Protein AF-A0A1V3RHL0-F1 (afdb_monomer_lite)

Structure (mmCIF, N/CA/C/O backbone):
data_AF-A0A1V3RHL0-F1
#
_entry.id   AF-A0A1V3RHL0-F1
#
loop_
_atom_site.group_PDB
_atom_site.id
_atom_site.type_symbol
_atom_site.label_atom_id
_atom_site.label_alt_id
_atom_site.label_comp_id
_atom_site.label_asym_id
_atom_site.label_entity_id
_atom_site.label_seq_id
_atom_site.pdbx_PDB_ins_code
_atom_site.Cartn_x
_atom_site.Cartn_y
_atom_site.Cartn_z
_atom_site.occupancy
_atom_site.B_iso_or_equiv
_atom_site.auth_seq_id
_atom_site.auth_comp_id
_atom_site.auth_asym_id
_atom_site.auth_atom_id
_atom_site.pdbx_PDB_model_num
ATOM 1 N N . GLY A 1 1 ? 12.679 1.104 -30.228 1.00 43.97 1 GLY A N 1
ATOM 2 C CA . GLY A 1 1 ? 13.219 2.464 -30.385 1.00 43.97 1 GLY A CA 1
ATOM 3 C C . GLY A 1 1 ? 12.419 3.187 -31.441 1.00 43.97 1 GLY A C 1
ATOM 4 O O . GLY A 1 1 ? 12.144 2.594 -32.476 1.00 43.97 1 GLY A O 1
ATOM 5 N N . THR A 1 2 ? 11.996 4.417 -31.171 1.00 52.69 2 THR A N 1
ATOM 6 C CA . THR A 1 2 ? 11.325 5.285 -32.148 1.00 52.69 2 THR A CA 1
ATOM 7 C C . THR A 1 2 ? 12.354 6.247 -32.739 1.00 52.69 2 THR A C 1
ATOM 9 O O . THR A 1 2 ? 13.097 6.882 -31.994 1.00 52.69 2 THR A O 1
ATOM 12 N N . ARG A 1 3 ? 12.438 6.313 -34.072 1.00 56.88 3 ARG A N 1
ATOM 13 C CA . ARG A 1 3 ? 13.370 7.177 -34.813 1.00 56.88 3 ARG A CA 1
ATOM 14 C C . ARG A 1 3 ? 12.750 8.564 -34.972 1.00 56.88 3 ARG A C 1
ATOM 16 O O . ARG A 1 3 ? 11.664 8.667 -35.536 1.00 56.88 3 ARG A O 1
ATOM 23 N N . PHE A 1 4 ? 13.442 9.603 -34.511 1.00 63.69 4 PHE A N 1
ATOM 24 C CA . PHE A 1 4 ? 13.070 11.002 -34.738 1.00 63.69 4 PHE A CA 1
ATOM 25 C C . PHE A 1 4 ? 14.000 11.583 -35.813 1.00 63.69 4 PHE A C 1
ATOM 27 O O . PHE A 1 4 ? 15.169 11.828 -35.511 1.00 63.69 4 PHE A O 1
ATOM 34 N N . PRO A 1 5 ? 13.547 11.759 -37.068 1.00 58.31 5 PRO A N 1
ATOM 35 C CA . PRO A 1 5 ? 14.364 12.401 -38.089 1.00 58.31 5 PRO A CA 1
ATOM 36 C C . PRO A 1 5 ? 14.512 13.885 -37.740 1.00 58.31 5 PRO A C 1
ATOM 38 O O . PRO A 1 5 ? 13.511 14.565 -37.509 1.00 58.31 5 PRO A O 1
ATOM 41 N N . GLY A 1 6 ? 15.747 14.386 -37.688 1.00 56.44 6 GLY A N 1
ATOM 42 C CA . GLY A 1 6 ? 16.004 15.819 -37.562 1.00 56.44 6 GLY A CA 1
ATOM 43 C C . GLY A 1 6 ? 15.403 16.575 -38.749 1.00 56.44 6 GLY A C 1
ATOM 44 O O . GLY A 1 6 ? 15.508 16.120 -39.889 1.00 56.44 6 GLY A O 1
ATOM 45 N N . ALA A 1 7 ? 14.765 17.716 -38.479 1.00 58.91 7 ALA A N 1
ATOM 46 C CA . ALA A 1 7 ? 13.960 18.476 -39.441 1.00 58.91 7 ALA A CA 1
ATOM 47 C C . ALA A 1 7 ? 14.735 19.008 -40.669 1.00 58.91 7 ALA A C 1
ATOM 49 O O . ALA A 1 7 ? 14.110 19.448 -41.630 1.00 58.91 7 ALA A O 1
ATOM 50 N N . ASP A 1 8 ? 16.067 18.896 -40.685 1.00 58.34 8 ASP A N 1
ATOM 51 C CA . ASP A 1 8 ? 16.925 19.581 -41.660 1.00 58.34 8 ASP A CA 1
ATOM 52 C C . ASP A 1 8 ? 17.803 18.626 -42.494 1.00 58.34 8 ASP A C 1
ATOM 54 O O . ASP A 1 8 ? 18.717 19.067 -43.185 1.00 58.34 8 ASP A O 1
ATOM 58 N N . GLY A 1 9 ? 17.587 17.305 -42.418 1.00 55.62 9 GLY A N 1
ATOM 59 C CA . GLY A 1 9 ? 18.282 16.307 -43.256 1.00 55.62 9 GLY A CA 1
ATOM 60 C C . GLY A 1 9 ? 19.802 16.162 -43.041 1.00 55.62 9 GLY A C 1
ATOM 61 O O . GLY A 1 9 ? 20.418 15.300 -43.663 1.00 55.62 9 GLY A O 1
ATOM 62 N N . CYS A 1 10 ? 20.397 16.960 -42.148 1.00 57.34 10 CYS A N 1
ATOM 63 C CA . CYS A 1 10 ? 21.841 17.028 -41.882 1.00 57.34 10 CYS A CA 1
ATOM 64 C C . CYS A 1 10 ? 22.219 16.812 -40.403 1.00 57.34 10 CYS A C 1
ATOM 66 O O . CYS A 1 10 ? 23.375 17.009 -40.031 1.00 57.34 10 CYS A O 1
ATOM 68 N N . THR A 1 11 ? 21.282 16.415 -39.541 1.00 61.34 11 THR A N 1
ATOM 69 C CA . THR A 1 11 ? 21.567 16.061 -38.141 1.00 61.34 11 THR A CA 1
ATOM 70 C C . THR A 1 11 ? 21.535 14.548 -37.966 1.00 61.34 11 THR A C 1
ATOM 72 O O . THR A 1 11 ? 20.603 13.882 -38.411 1.00 61.34 11 THR A O 1
ATOM 75 N N . ALA A 1 12 ? 22.592 13.998 -37.359 1.00 63.97 12 ALA A N 1
ATOM 76 C CA . ALA A 1 12 ? 22.750 12.563 -37.147 1.00 63.97 12 ALA A CA 1
ATOM 77 C C . ALA A 1 12 ? 21.517 11.969 -36.449 1.00 63.97 12 ALA A C 1
ATOM 79 O O . ALA A 1 12 ? 21.066 12.506 -35.431 1.00 63.97 12 ALA A O 1
ATOM 80 N N . ASP A 1 13 ? 21.010 10.859 -36.999 1.00 69.12 13 ASP A N 1
ATOM 81 C CA . ASP A 1 13 ? 19.891 10.099 -36.445 1.00 69.12 13 ASP A CA 1
ATOM 82 C C . ASP A 1 13 ? 20.124 9.858 -34.945 1.00 69.12 13 ASP A C 1
ATOM 84 O O . ASP A 1 13 ? 21.080 9.194 -34.538 1.00 69.12 13 ASP A O 1
ATOM 88 N N . GLN A 1 14 ? 19.254 10.422 -34.108 1.00 70.25 14 GLN A N 1
ATOM 89 C CA . GLN A 1 14 ? 19.316 10.215 -32.667 1.00 70.25 14 GLN A CA 1
ATOM 90 C C . GLN A 1 14 ? 18.697 8.854 -32.347 1.00 70.25 14 GLN A C 1
ATOM 92 O O . GLN A 1 14 ? 17.501 8.632 -32.553 1.00 70.25 14 GLN A O 1
ATOM 97 N N . VAL A 1 15 ? 19.514 7.929 -31.845 1.00 74.00 15 VAL A N 1
ATOM 98 C CA . VAL A 1 15 ? 19.044 6.622 -31.376 1.00 74.00 15 VAL A CA 1
ATOM 99 C C . VAL A 1 15 ? 18.776 6.705 -29.877 1.00 74.00 15 VAL A C 1
ATOM 101 O O . VAL A 1 15 ? 19.702 6.748 -29.071 1.00 74.00 15 VAL A O 1
ATOM 104 N N . LEU A 1 16 ? 17.495 6.710 -29.501 1.00 77.00 16 LEU A N 1
ATOM 105 C CA . LEU A 1 16 ? 17.071 6.625 -28.105 1.00 77.00 16 LEU A CA 1
ATOM 106 C C . LEU A 1 16 ? 16.937 5.156 -27.684 1.00 77.00 16 LEU A C 1
ATOM 108 O O . LEU A 1 16 ? 15.987 4.464 -28.068 1.00 77.00 16 LEU A O 1
ATOM 112 N N . ASN A 1 17 ? 17.878 4.695 -26.862 1.00 75.69 17 ASN A N 1
ATOM 113 C CA . ASN A 1 17 ? 17.793 3.405 -26.186 1.00 75.69 17 ASN A CA 1
ATOM 114 C C . ASN A 1 17 ? 17.058 3.580 -24.855 1.00 75.69 17 ASN A C 1
ATOM 116 O O . ASN A 1 17 ? 17.639 4.021 -23.867 1.00 75.69 17 ASN A O 1
ATOM 120 N N 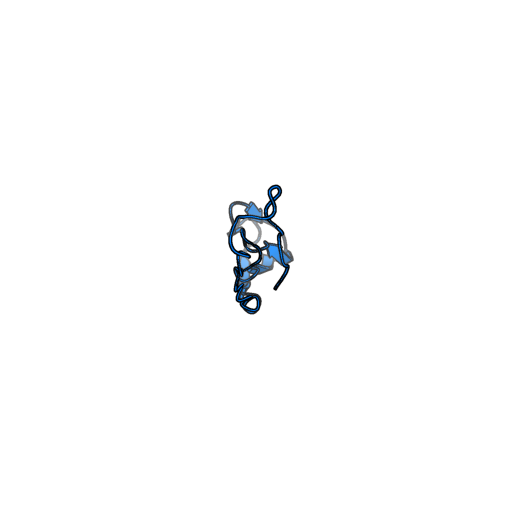. LEU A 1 18 ? 15.766 3.253 -24.849 1.00 76.88 18 LEU A N 1
ATOM 121 C CA . LEU A 1 18 ? 14.933 3.254 -23.650 1.00 76.88 18 LEU A CA 1
ATOM 122 C C . LEU A 1 18 ? 14.854 1.840 -23.069 1.00 76.88 18 LEU A C 1
ATOM 124 O O . LEU A 1 18 ? 14.401 0.918 -23.750 1.00 76.88 18 LEU A O 1
ATOM 128 N N . THR A 1 19 ? 15.233 1.691 -21.803 1.00 78.81 19 THR A N 1
ATOM 129 C CA . THR A 1 19 ? 15.026 0.460 -21.034 1.00 78.81 19 THR A CA 1
ATOM 130 C C . THR A 1 19 ? 13.821 0.654 -20.125 1.00 78.81 19 THR A C 1
ATOM 132 O O . THR A 1 19 ? 13.843 1.513 -19.247 1.00 78.81 19 THR A O 1
ATOM 135 N N . VAL A 1 20 ? 12.766 -0.134 -20.335 1.00 80.25 20 VAL A N 1
ATOM 136 C CA . VAL A 1 20 ? 11.582 -0.138 -19.467 1.00 80.25 20 VAL A CA 1
ATOM 137 C C . VAL A 1 20 ? 11.784 -1.191 -18.390 1.00 80.25 20 VAL A C 1
ATOM 139 O O . VAL A 1 20 ? 11.936 -2.374 -18.695 1.00 80.25 20 VAL A O 1
ATOM 142 N N . THR A 1 21 ? 11.788 -0.771 -17.130 1.00 82.50 21 THR A N 1
ATOM 143 C CA . THR A 1 21 ? 11.787 -1.694 -15.996 1.00 82.50 21 THR A CA 1
ATOM 144 C C . THR A 1 21 ? 10.352 -2.082 -15.647 1.00 82.50 21 THR A C 1
ATOM 146 O O . THR A 1 21 ? 9.490 -1.202 -15.593 1.00 82.50 21 THR A O 1
ATOM 149 N N . PRO A 1 22 ? 10.064 -3.372 -15.405 1.00 84.69 22 PRO A N 1
ATOM 150 C CA . PRO A 1 22 ? 8.742 -3.789 -14.964 1.00 84.69 22 PRO A CA 1
ATOM 151 C C . PRO A 1 22 ? 8.427 -3.194 -13.590 1.00 84.69 22 PRO A C 1
ATOM 153 O O . PRO A 1 22 ? 9.305 -3.076 -12.732 1.00 84.69 22 PRO A O 1
ATOM 156 N N . LYS A 1 23 ? 7.157 -2.836 -13.392 1.00 87.62 23 LYS A N 1
ATOM 157 C CA . LYS A 1 23 ? 6.668 -2.336 -12.110 1.00 87.62 23 LYS A CA 1
ATOM 158 C C . LYS A 1 23 ? 6.833 -3.422 -11.032 1.00 87.62 23 LYS A C 1
ATOM 160 O O . LYS A 1 23 ? 6.492 -4.578 -11.299 1.00 87.62 23 LYS A O 1
ATOM 165 N N . PRO A 1 24 ? 7.341 -3.087 -9.835 1.00 88.88 24 PRO A N 1
ATOM 166 C CA . PRO A 1 24 ? 7.425 -4.025 -8.725 1.00 88.88 24 PRO A CA 1
ATOM 167 C C . PRO A 1 24 ? 6.039 -4.499 -8.268 1.00 88.88 24 PRO A C 1
ATOM 169 O O . PRO A 1 24 ? 5.025 -3.862 -8.552 1.00 88.88 24 PRO A O 1
ATOM 172 N N . ALA A 1 25 ? 6.007 -5.611 -7.531 1.00 92.12 25 ALA A N 1
ATOM 173 C CA . ALA A 1 25 ? 4.777 -6.147 -6.955 1.00 92.12 25 ALA A CA 1
ATOM 174 C C . ALA A 1 25 ? 4.158 -5.200 -5.913 1.00 92.12 25 ALA A C 1
ATOM 176 O O . ALA A 1 25 ? 4.866 -4.433 -5.258 1.00 92.12 25 ALA A O 1
ATOM 177 N N . ASP A 1 26 ? 2.840 -5.307 -5.742 1.00 93.44 26 ASP A N 1
ATOM 178 C CA . ASP A 1 26 ? 2.076 -4.521 -4.774 1.00 93.44 26 ASP A CA 1
ATOM 179 C C . ASP A 1 26 ? 2.542 -4.789 -3.330 1.00 93.44 26 ASP A C 1
ATOM 181 O O . ASP A 1 26 ? 2.750 -5.935 -2.921 1.00 93.44 26 ASP A O 1
ATOM 185 N N . ILE A 1 27 ? 2.652 -3.728 -2.532 1.00 93.88 27 ILE A N 1
ATOM 186 C CA . ILE A 1 27 ? 2.988 -3.790 -1.109 1.00 93.88 27 ILE A CA 1
ATOM 187 C C . ILE A 1 27 ? 1.692 -3.810 -0.306 1.00 93.88 27 ILE A C 1
ATOM 189 O O . ILE A 1 27 ? 0.966 -2.820 -0.236 1.00 93.88 27 ILE A O 1
ATOM 193 N N . VAL A 1 28 ? 1.406 -4.949 0.323 1.00 94.88 28 VAL A N 1
ATOM 194 C CA . VAL A 1 28 ? 0.190 -5.145 1.119 1.00 94.88 28 VAL A CA 1
ATOM 195 C C . VAL A 1 28 ? 0.456 -4.832 2.590 1.00 94.88 28 VAL A C 1
ATOM 197 O O . VAL A 1 28 ? 1.262 -5.486 3.247 1.00 94.88 28 VAL A O 1
ATOM 200 N N . THR A 1 29 ? -0.271 -3.854 3.118 1.00 95.00 29 THR A N 1
ATOM 201 C CA . THR A 1 29 ? -0.311 -3.476 4.530 1.00 95.00 29 THR A CA 1
ATOM 202 C C . THR A 1 29 ? -1.579 -4.049 5.153 1.00 95.00 29 THR A C 1
ATOM 204 O O . THR A 1 29 ? -2.683 -3.671 4.767 1.00 95.00 29 THR A O 1
ATOM 207 N N . ASN A 1 30 ? -1.430 -4.950 6.122 1.00 95.69 30 ASN A N 1
ATOM 208 C CA . ASN A 1 30 ? -2.542 -5.456 6.925 1.00 95.69 30 ASN A CA 1
ATOM 209 C C . ASN A 1 30 ? -2.455 -4.829 8.315 1.00 95.69 30 ASN A C 1
ATOM 211 O O . ASN A 1 30 ? -1.421 -4.962 8.970 1.00 95.69 30 ASN A O 1
ATOM 215 N N . GLN A 1 31 ? -3.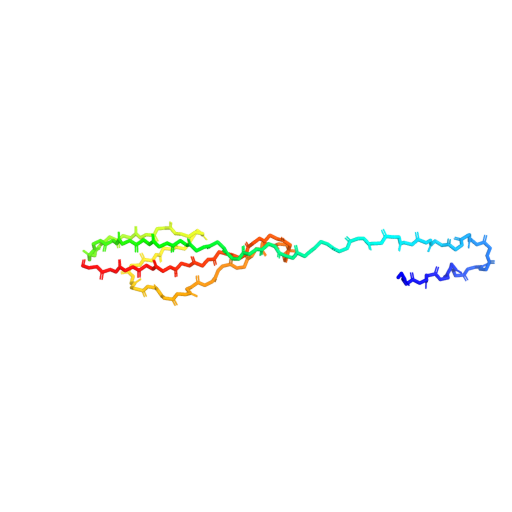513 -4.148 8.745 1.00 94.62 31 GLN A N 1
ATOM 216 C CA . GLN A 1 31 ? -3.573 -3.533 10.064 1.00 94.62 31 GLN A CA 1
ATOM 217 C C . GLN A 1 31 ? -4.917 -3.752 10.743 1.00 94.62 31 GLN A C 1
ATOM 219 O O . GLN A 1 31 ? -5.946 -3.878 10.080 1.00 94.62 31 GLN A O 1
ATOM 224 N N . THR A 1 32 ? -4.896 -3.746 12.072 1.00 95.81 32 THR A N 1
ATOM 225 C CA . THR A 1 32 ? -6.096 -3.833 12.900 1.00 95.81 32 THR A CA 1
ATOM 226 C C . THR A 1 32 ? -6.090 -2.707 13.922 1.00 95.81 32 T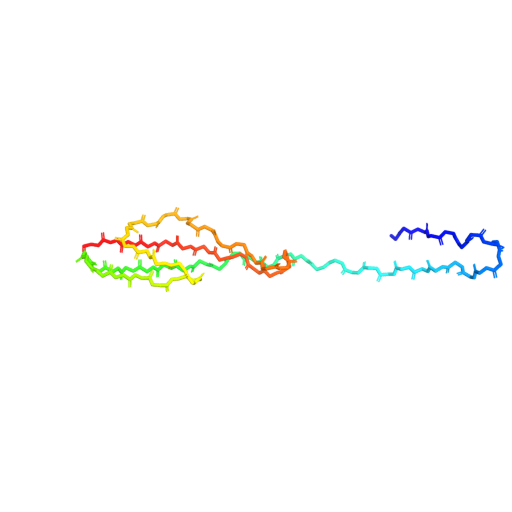HR A C 1
ATOM 228 O O . THR A 1 32 ? -5.083 -2.498 14.596 1.00 95.81 32 THR A O 1
ATOM 231 N N . ILE A 1 33 ? -7.205 -1.990 14.028 1.00 95.50 33 ILE A N 1
ATOM 232 C CA . ILE A 1 33 ? -7.412 -0.917 15.007 1.00 95.50 33 ILE A CA 1
ATOM 233 C C . ILE A 1 33 ? -8.684 -1.160 15.817 1.00 95.50 33 ILE A C 1
ATOM 235 O O . ILE A 1 33 ? -9.589 -1.869 15.369 1.00 95.50 33 ILE A O 1
ATOM 239 N N . CYS A 1 34 ? -8.767 -0.552 16.996 1.00 95.00 34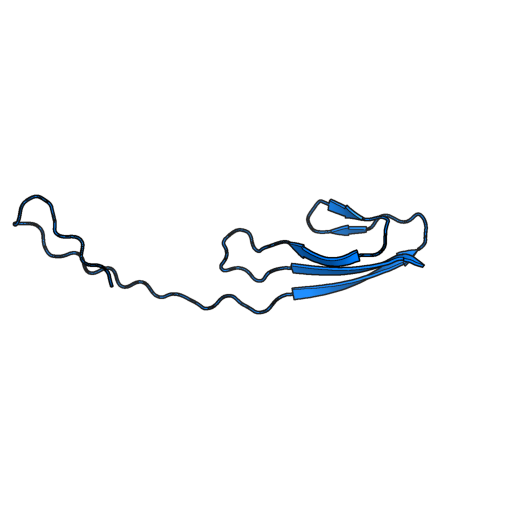 CYS A N 1
ATOM 240 C CA . CYS A 1 34 ? -9.969 -0.607 17.822 1.00 95.00 34 CYS A CA 1
ATOM 241 C C . CYS A 1 34 ? -11.037 0.377 17.323 1.00 95.00 34 CYS A C 1
ATOM 243 O O . CYS A 1 34 ? -10.734 1.433 16.762 1.00 95.00 34 CYS A O 1
ATOM 245 N N . SER A 1 35 ? -12.307 0.076 17.588 1.00 92.56 35 SER A N 1
ATOM 246 C CA . SER A 1 35 ? -13.410 1.006 17.353 1.00 92.56 35 SER A CA 1
ATOM 247 C C . SER A 1 35 ? -13.170 2.344 18.065 1.00 92.56 35 SER A C 1
ATOM 249 O O . SER A 1 35 ? -13.075 2.409 19.290 1.00 92.56 35 SER A O 1
ATOM 251 N N . GLY A 1 36 ? -13.121 3.426 17.286 1.00 90.75 36 GLY A N 1
ATOM 252 C CA . GLY A 1 36 ? -12.842 4.783 17.768 1.00 90.75 36 GLY A CA 1
ATOM 253 C C . GLY A 1 36 ? -11.395 5.239 17.564 1.00 90.75 36 GLY A C 1
ATOM 254 O O . GLY A 1 36 ? -11.109 6.422 17.743 1.00 90.75 36 GLY A O 1
ATOM 255 N N . GLU A 1 37 ? -10.495 4.351 17.141 1.00 95.38 37 GLU A N 1
ATOM 256 C CA . GLU A 1 37 ? -9.149 4.730 16.719 1.00 95.38 37 GLU A CA 1
ATOM 257 C C . GLU A 1 37 ? -9.131 5.246 15.275 1.00 95.38 37 GLU A C 1
ATOM 259 O O . GLU A 1 37 ? -10.049 5.037 14.481 1.00 95.38 37 GLU A O 1
ATOM 264 N N . THR A 1 38 ? -8.060 5.961 14.935 1.00 94.62 38 THR A N 1
ATOM 265 C CA . THR A 1 38 ? -7.820 6.471 13.583 1.00 94.62 38 THR A CA 1
ATOM 266 C C . THR A 1 38 ? -6.478 5.962 13.090 1.00 94.62 38 THR A C 1
ATOM 268 O O . THR A 1 38 ? -5.450 6.172 13.733 1.00 94.62 38 THR A O 1
ATOM 271 N N . TYR A 1 39 ? -6.483 5.315 11.930 1.00 95.12 39 TYR A N 1
ATOM 272 C CA . TYR A 1 39 ? -5.281 4.855 11.255 1.00 95.12 39 TYR A CA 1
ATOM 273 C C . TYR A 1 39 ? -4.915 5.801 10.111 1.00 95.12 39 TYR A C 1
ATOM 275 O O . TYR A 1 39 ? -5.598 5.852 9.088 1.00 95.12 39 TYR A O 1
ATOM 283 N N . ARG A 1 40 ? -3.813 6.537 10.275 1.00 94.56 40 ARG A N 1
ATOM 284 C CA . ARG A 1 40 ? -3.244 7.394 9.227 1.00 94.56 40 ARG A CA 1
ATOM 285 C C . ARG A 1 40 ? -2.404 6.543 8.276 1.00 94.56 40 ARG A C 1
ATOM 287 O O . ARG A 1 40 ? -1.355 6.035 8.668 1.00 94.56 40 ARG A O 1
ATOM 294 N N . TRP A 1 41 ? -2.809 6.449 7.014 1.00 94.06 41 TRP A N 1
ATOM 295 C CA . TRP A 1 41 ? -2.086 5.717 5.972 1.00 94.06 41 TRP A CA 1
ATOM 296 C C . TRP A 1 41 ? -2.008 6.522 4.676 1.00 94.06 41 TRP A C 1
ATOM 298 O O . TRP A 1 41 ? -3.015 7.044 4.206 1.00 94.06 41 TRP A O 1
ATOM 308 N N . ASN A 1 42 ? -0.801 6.667 4.112 1.00 90.25 42 ASN A N 1
ATOM 309 C CA . ASN A 1 42 ? -0.532 7.495 2.922 1.00 90.25 42 ASN A CA 1
ATOM 310 C C . ASN A 1 42 ? -1.160 8.904 2.981 1.00 90.25 42 ASN A C 1
ATOM 312 O O . ASN A 1 42 ? -1.682 9.422 1.998 1.00 90.25 42 ASN A O 1
ATOM 316 N N . GLY A 1 43 ? -1.142 9.526 4.164 1.00 91.00 43 GLY A N 1
ATOM 317 C CA . GLY A 1 43 ? -1.710 10.861 4.381 1.00 91.00 43 GLY A CA 1
ATOM 318 C C . GLY A 1 43 ? -3.238 10.911 4.503 1.00 91.00 43 GLY A C 1
ATOM 319 O O . GLY A 1 43 ? -3.768 11.987 4.757 1.00 91.00 43 GLY A O 1
ATOM 320 N N . THR A 1 44 ? -3.933 9.777 4.385 1.00 92.88 44 THR A N 1
ATOM 321 C CA . THR A 1 44 ? -5.386 9.662 4.578 1.00 92.88 44 THR A CA 1
ATOM 322 C C . THR A 1 44 ? -5.687 9.018 5.929 1.00 92.88 44 THR A C 1
ATOM 324 O O . THR A 1 44 ? -5.018 8.068 6.331 1.00 92.88 44 THR A O 1
ATOM 327 N N . ASP A 1 45 ? -6.678 9.547 6.641 1.00 95.06 45 ASP A N 1
ATOM 328 C CA . ASP A 1 45 ? -7.151 8.995 7.911 1.00 95.06 45 ASP A CA 1
ATOM 329 C C . ASP A 1 45 ? -8.287 7.996 7.677 1.00 95.06 45 ASP A C 1
ATOM 331 O O . ASP A 1 45 ? -9.295 8.320 7.048 1.00 95.06 45 ASP A O 1
ATOM 335 N N . TYR A 1 46 ? -8.128 6.784 8.206 1.00 94.50 46 TYR A N 1
ATOM 336 C CA . TYR A 1 46 ? -9.112 5.711 8.128 1.00 94.50 46 TYR A CA 1
ATOM 337 C C . TYR A 1 46 ? -9.621 5.350 9.520 1.00 94.50 46 TYR A C 1
ATOM 339 O O . TYR A 1 46 ? -8.848 5.044 10.424 1.00 94.50 46 TYR A O 1
ATOM 347 N N . THR A 1 47 ? -10.941 5.348 9.673 1.00 95.19 47 THR A N 1
ATOM 348 C CA . THR A 1 47 ? -11.645 4.960 10.909 1.00 95.19 47 THR A CA 1
ATOM 349 C C . THR A 1 47 ? -12.583 3.771 10.694 1.00 95.19 47 THR A C 1
ATOM 351 O O . THR A 1 47 ? -13.251 3.317 11.618 1.00 95.19 47 THR A O 1
ATOM 354 N N . THR A 1 48 ? -12.654 3.262 9.463 1.00 93.75 48 THR A N 1
ATOM 355 C CA . THR A 1 48 ? -13.549 2.181 9.044 1.00 93.75 48 THR A CA 1
ATOM 356 C C . THR A 1 48 ? -12.770 1.068 8.360 1.00 93.75 48 THR A C 1
ATOM 358 O O . THR A 1 48 ? -11.674 1.289 7.841 1.00 93.75 48 THR A O 1
ATOM 361 N N . ASN A 1 49 ? -13.364 -0.127 8.325 1.00 94.50 49 ASN A N 1
ATOM 362 C CA . ASN A 1 49 ? -12.790 -1.287 7.651 1.00 94.50 49 ASN A CA 1
ATOM 363 C C . ASN A 1 49 ? -12.429 -0.971 6.190 1.00 94.50 49 ASN A C 1
ATOM 365 O O . ASN A 1 49 ? -13.268 -0.482 5.435 1.00 94.50 49 ASN A O 1
ATOM 369 N N . GLN A 1 50 ? -11.196 -1.282 5.795 1.00 95.38 50 GLN A N 1
ATOM 370 C CA . GLN A 1 50 ? -10.698 -1.158 4.427 1.00 95.38 50 GLN A CA 1
ATOM 371 C C . GLN A 1 50 ? -10.335 -2.543 3.903 1.00 95.38 50 GLN A C 1
ATOM 373 O O . GLN A 1 50 ? -9.649 -3.303 4.581 1.00 95.38 50 GLN A O 1
ATOM 378 N N . THR A 1 51 ? -10.764 -2.866 2.686 1.00 93.88 51 THR A N 1
ATOM 379 C CA . THR A 1 51 ? -10.411 -4.130 2.028 1.00 93.88 51 THR A CA 1
ATOM 380 C C . THR A 1 51 ? -9.889 -3.829 0.632 1.00 93.88 51 THR A C 1
ATOM 382 O O . THR A 1 51 ? -10.629 -3.396 -0.246 1.00 93.88 51 THR A O 1
ATOM 385 N N . GLY A 1 52 ? -8.583 -4.011 0.437 1.00 92.56 52 GLY A N 1
ATOM 386 C CA . GLY A 1 52 ? -7.936 -3.783 -0.850 1.00 92.56 52 GLY A CA 1
ATOM 387 C C . GLY A 1 52 ? -7.842 -2.315 -1.276 1.00 92.56 52 GLY A C 1
ATOM 388 O O . GLY A 1 52 ? -7.766 -2.045 -2.475 1.00 92.56 52 GLY A O 1
ATOM 389 N N . THR A 1 53 ? -7.838 -1.364 -0.338 1.00 94.06 53 THR A N 1
ATOM 390 C CA . THR A 1 53 ? -7.709 0.064 -0.665 1.00 94.06 53 THR A CA 1
ATOM 391 C C . THR A 1 53 ? -6.338 0.326 -1.286 1.00 94.06 53 THR A C 1
ATOM 393 O O . THR A 1 53 ? -5.314 0.068 -0.661 1.00 94.06 53 THR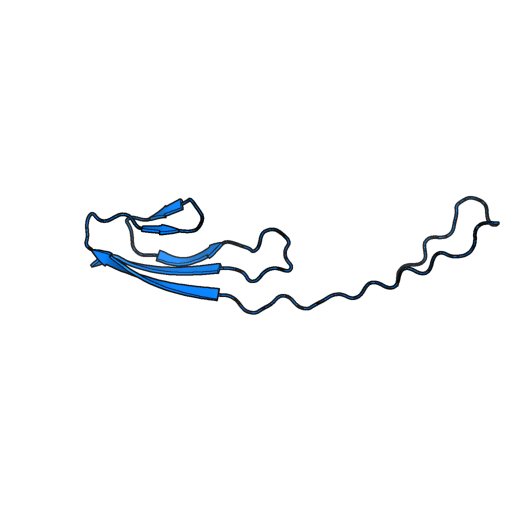 A O 1
ATOM 396 N N . ARG A 1 54 ? -6.306 0.814 -2.531 1.00 93.06 54 ARG A N 1
ATOM 397 C CA . ARG A 1 54 ? -5.075 0.995 -3.317 1.00 93.06 54 ARG A CA 1
ATOM 398 C C . ARG A 1 54 ? -4.601 2.442 -3.315 1.00 93.06 54 ARG A C 1
ATOM 400 O O . ARG A 1 54 ? -5.385 3.349 -3.576 1.00 93.06 54 ARG A O 1
ATOM 407 N N . PHE A 1 55 ? -3.302 2.632 -3.115 1.00 92.44 55 PHE A N 1
ATOM 408 C CA . PHE A 1 55 ? -2.617 3.902 -3.315 1.00 92.44 55 PHE A CA 1
ATOM 409 C C . PHE A 1 55 ? -1.515 3.711 -4.367 1.00 92.44 55 PHE A C 1
ATOM 411 O O . PHE A 1 55 ? -0.532 3.012 -4.094 1.00 92.44 55 PHE A O 1
ATOM 418 N N . PRO A 1 56 ? -1.691 4.257 -5.583 1.00 90.50 56 PRO A N 1
ATOM 419 C CA . PRO A 1 56 ? -0.753 4.025 -6.666 1.00 90.50 56 PRO A CA 1
ATOM 420 C C . PRO A 1 56 ? 0.600 4.692 -6.403 1.00 90.50 56 PRO A C 1
ATOM 422 O O . PRO A 1 56 ? 0.670 5.793 -5.854 1.00 90.50 56 PRO A O 1
ATOM 425 N N . GLY A 1 57 ? 1.676 4.029 -6.827 1.00 86.75 57 GLY A N 1
ATOM 426 C CA . GLY A 1 57 ? 3.017 4.608 -6.824 1.00 86.75 57 GLY A CA 1
ATOM 427 C C . GLY A 1 57 ? 3.069 5.896 -7.656 1.00 86.75 57 GLY A C 1
ATOM 428 O O . GLY A 1 57 ? 2.498 5.959 -8.745 1.00 86.75 57 GLY A O 1
ATOM 429 N N . ALA A 1 58 ? 3.757 6.923 -7.150 1.00 85.00 58 ALA A N 1
ATOM 430 C CA . ALA A 1 58 ? 3.704 8.290 -7.687 1.00 85.00 58 ALA A CA 1
ATOM 431 C C . ALA A 1 58 ? 4.166 8.435 -9.150 1.00 85.00 58 ALA A C 1
ATOM 433 O O . ALA A 1 58 ? 3.751 9.357 -9.846 1.00 85.00 58 ALA A O 1
ATOM 434 N N . ASP A 1 59 ? 5.028 7.539 -9.616 1.00 84.38 59 ASP A N 1
ATOM 435 C CA . ASP A 1 59 ? 5.703 7.594 -10.913 1.00 84.38 59 ASP A CA 1
ATOM 436 C C . ASP A 1 59 ? 5.319 6.428 -11.841 1.00 84.38 59 ASP A C 1
ATOM 438 O O . ASP A 1 59 ? 5.912 6.260 -12.903 1.00 84.38 59 ASP A O 1
ATOM 442 N N . GLY A 1 60 ? 4.362 5.580 -11.443 1.00 80.12 60 GLY A N 1
ATOM 443 C CA . GLY A 1 60 ? 3.962 4.380 -12.192 1.00 80.12 60 GLY A CA 1
ATOM 444 C C . GLY A 1 60 ? 5.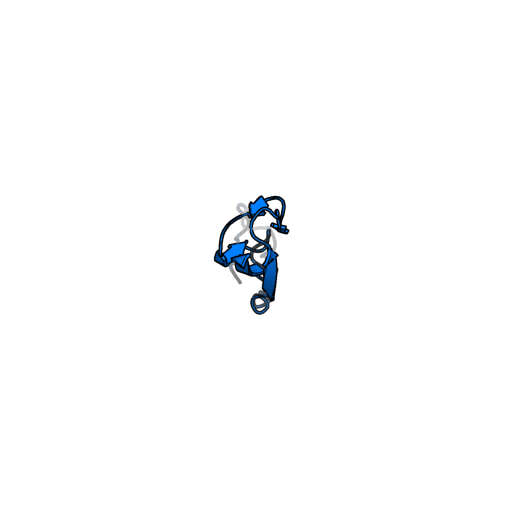005 3.252 -12.223 1.00 80.12 60 GLY A C 1
ATOM 445 O O . GLY A 1 60 ? 4.663 2.126 -12.587 1.00 80.12 60 GLY A O 1
ATOM 446 N N . CYS A 1 61 ? 6.237 3.527 -11.793 1.00 85.31 61 CYS A N 1
ATOM 447 C CA . CYS A 1 61 ? 7.341 2.575 -11.670 1.00 85.31 61 CYS A CA 1
ATOM 448 C C . CYS A 1 61 ? 7.539 2.098 -10.227 1.00 85.31 61 CYS A C 1
ATOM 450 O O . CYS A 1 61 ? 8.139 1.051 -10.006 1.00 85.31 61 CYS A O 1
ATOM 452 N N . THR A 1 62 ? 7.027 2.833 -9.245 1.00 90.00 62 THR A N 1
ATOM 453 C CA . THR A 1 62 ? 7.011 2.431 -7.839 1.00 90.00 62 THR A CA 1
ATOM 454 C C . THR A 1 62 ? 5.892 1.421 -7.589 1.00 90.00 62 THR A C 1
ATOM 456 O O . THR A 1 62 ? 4.826 1.494 -8.201 1.00 90.00 62 THR A O 1
ATOM 459 N N . ALA A 1 63 ? 6.133 0.476 -6.678 1.00 91.69 63 ALA A N 1
ATOM 460 C CA . ALA A 1 63 ? 5.120 -0.464 -6.207 1.00 91.69 63 ALA A CA 1
ATOM 461 C C . ALA A 1 63 ? 3.848 0.260 -5.737 1.00 91.69 63 ALA A C 1
ATOM 463 O O . ALA A 1 63 ? 3.932 1.256 -5.011 1.00 91.69 63 ALA A O 1
ATOM 464 N N . ASP A 1 64 ? 2.680 -0.280 -6.085 1.00 93.25 64 ASP A N 1
ATOM 465 C CA . ASP A 1 64 ? 1.427 0.199 -5.504 1.00 93.25 64 ASP A CA 1
ATOM 466 C C . ASP A 1 64 ? 1.312 -0.274 -4.061 1.00 93.25 64 ASP A C 1
ATOM 468 O O . ASP A 1 64 ? 1.739 -1.372 -3.709 1.00 93.25 64 ASP A O 1
ATOM 472 N N . GLN A 1 65 ? 0.714 0.554 -3.218 1.00 95.12 65 GLN A N 1
ATOM 473 C CA . GLN A 1 65 ? 0.414 0.195 -1.841 1.00 95.12 65 GLN A CA 1
ATOM 474 C C . GLN A 1 65 ? -1.033 -0.295 -1.759 1.00 95.12 65 GLN A C 1
ATOM 476 O O . GLN A 1 65 ? -1.929 0.280 -2.378 1.00 95.12 65 GLN A O 1
ATOM 481 N N . VAL A 1 66 ? -1.281 -1.333 -0.969 1.00 95.62 66 VAL A N 1
ATOM 482 C CA . VAL A 1 66 ? -2.611 -1.898 -0.720 1.00 95.62 66 VAL A CA 1
ATOM 483 C C . VAL A 1 66 ? -2.841 -1.945 0.784 1.00 95.62 66 VAL A C 1
ATOM 485 O O . VAL A 1 66 ? -2.008 -2.481 1.506 1.00 95.62 66 VAL A O 1
ATOM 488 N N . LEU A 1 67 ? -3.965 -1.421 1.263 1.00 95.75 67 LEU A N 1
ATOM 489 C CA . LEU A 1 67 ? -4.352 -1.441 2.669 1.00 95.75 67 LEU A CA 1
ATOM 490 C C . LEU A 1 67 ? -5.530 -2.390 2.900 1.00 95.75 67 LEU A C 1
ATOM 492 O O . LEU A 1 67 ? -6.593 -2.244 2.292 1.00 95.75 67 LEU A O 1
ATOM 496 N N . ASN A 1 68 ? -5.346 -3.304 3.850 1.00 95.94 68 ASN A N 1
ATOM 497 C CA . ASN A 1 68 ? -6.410 -4.060 4.497 1.00 95.94 68 ASN A CA 1
ATOM 498 C C . ASN A 1 68 ? -6.462 -3.642 5.968 1.00 95.94 68 ASN A C 1
ATOM 500 O O . ASN A 1 68 ? -5.602 -4.028 6.760 1.00 95.94 68 ASN A O 1
ATOM 504 N N . LEU A 1 69 ? -7.451 -2.828 6.320 1.00 95.00 69 LEU A N 1
ATOM 505 C CA . LEU A 1 69 ? -7.661 -2.341 7.676 1.00 95.00 69 LEU A CA 1
ATOM 506 C C . LEU A 1 69 ? -8.876 -3.045 8.271 1.00 95.00 69 LEU A C 1
ATOM 508 O O . LEU A 1 69 ? -9.970 -2.942 7.721 1.00 95.00 69 LEU A O 1
ATOM 512 N N . THR A 1 70 ? -8.692 -3.716 9.401 1.00 96.12 70 THR A N 1
ATOM 513 C CA . THR A 1 70 ? -9.792 -4.283 10.185 1.00 96.12 70 THR A CA 1
ATOM 514 C C . THR A 1 70 ? -10.050 -3.406 11.404 1.00 96.12 70 THR A C 1
ATOM 516 O O . THR A 1 70 ? -9.122 -3.039 12.116 1.00 96.12 70 THR A O 1
ATOM 519 N N . VAL A 1 71 ? -11.305 -3.057 11.647 1.00 94.56 71 VAL A N 1
ATOM 520 C CA . VAL A 1 71 ? -11.752 -2.304 12.819 1.00 94.56 71 VAL A CA 1
ATOM 521 C C . VAL A 1 71 ? -12.585 -3.243 13.678 1.00 94.56 71 VAL A C 1
ATOM 523 O O . VAL A 1 71 ? -13.580 -3.786 13.187 1.00 94.56 71 VAL A O 1
ATOM 526 N N . THR A 1 72 ? -12.157 -3.442 14.925 1.00 92.25 72 THR A N 1
ATOM 527 C CA . THR A 1 72 ? -12.782 -4.351 15.905 1.00 92.25 72 THR A CA 1
ATOM 528 C C . THR A 1 72 ? -13.314 -3.622 17.123 1.00 92.25 72 THR A C 1
ATOM 530 O O . THR A 1 72 ? -12.626 -2.683 17.585 1.00 92.25 72 THR A O 1
#

pLDDT: mean 84.61, std 13.92, range [43.97, 96.12]

Radius of gyration: 22.06 Å; chains: 1; bounding box: 36×26×61 Å

Foldseek 3Di:
DDWDDDPPNPDPTDDDDDDDDDADEAAEDEEEDEQPDWDQDPNDIDRAFDDQDWDADPPNNYHIYTYGYHYD

Secondary structure (DSSP, 8-state):
---B--TTS-S--B---PPPPPPPPPEEEEEEE-TT--EEETTEEE-S-EEEEEE--TTSSSPPEEEEEEE-

Sequence (72 aa):
GTRFPGADGCTADQVLNLTVTPKPADIVTNQTICSGETYRWNGTDYTTNQTGTRFPGADGCTADQVLNLTVT